Protein AF-A0A8J6L7L1-F1 (afdb_monomer)

Sequence (128 aa):
MKTKSLEESYLFTRPIKESEIIDFFLGASLKDEVLKIMPVQKQTRAGQRTRFKAFVAIGDYNGLGVKGTGIVSAPVPKKLLMMAGIDDCYTSASGCTATLGNFAKATFDDPRPLERDCVHQVSLSGIH

InterPro domains:
  IPR000851 Small ribosomal subunit protein uS5 [PTHR13718] (1-64)
  IPR013810 Small ribosomal subunit protein uS5, N-terminal [PF00333] (30-69)
  IPR013810 Small ribosomal subunit protein uS5, N-terminal [PS50881] (30-77)
  IPR020568 Ribosomal protein uS5 domain 2-type superfamily [SSF54211] (67-109)

Organism: Microtus ochrogaster (NCBI:txid79684)

Radius of gyration: 17.98 Å; Cα contacts (8 Å, |Δi|>4): 164; chains: 1; bounding box: 52×36×47 Å

Foldseek 3Di:
DPDDDPVVCVVVVPDDPDCVVCCVHCVVQKDKDWDDKDWDWDADPVGIDIDIDTDMAIARQDDDDDADDADDDDPLLNVNCSRVNNGDAAEAEDDDVVPSVLQNVLSVVPPDDDPDHDHNYRYPPDDD

Structure (mmCIF, N/CA/C/O backbone):
data_AF-A0A8J6L7L1-F1
#
_entry.id   AF-A0A8J6L7L1-F1
#
loop_
_atom_site.group_PDB
_atom_site.id
_atom_site.type_symbol
_atom_site.label_atom_id
_atom_site.label_alt_id
_atom_site.label_comp_id
_atom_site.label_asym_id
_atom_site.label_entity_id
_atom_site.label_seq_id
_atom_site.pdbx_PDB_ins_code
_atom_site.Cartn_x
_atom_site.Cartn_y
_atom_site.Cartn_z
_atom_site.occupancy
_atom_site.B_iso_or_equiv
_atom_site.auth_seq_id
_atom_site.auth_comp_id
_atom_site.auth_asym_id
_atom_site.auth_atom_id
_atom_site.pdbx_PDB_model_num
ATOM 1 N N . MET A 1 1 ? 2.315 20.794 -26.536 1.00 52.03 1 MET A N 1
ATOM 2 C CA . MET A 1 1 ? 2.778 20.198 -25.263 1.00 52.03 1 MET A CA 1
ATOM 3 C C . MET A 1 1 ? 4.176 20.710 -24.966 1.00 52.03 1 MET A C 1
ATOM 5 O O . MET A 1 1 ? 5.021 20.608 -25.844 1.00 52.03 1 MET A O 1
ATOM 9 N N . LYS A 1 2 ? 4.398 21.350 -23.809 1.00 61.59 2 LYS A N 1
ATOM 10 C CA . LYS A 1 2 ? 5.705 21.947 -23.461 1.00 61.59 2 LYS A CA 1
ATOM 11 C C . LYS A 1 2 ? 6.569 21.058 -22.559 1.00 61.59 2 LYS A C 1
ATOM 13 O O . LYS A 1 2 ? 7.765 21.289 -22.506 1.00 61.59 2 LYS A O 1
ATOM 18 N N . THR A 1 3 ? 5.990 20.049 -21.916 1.00 68.38 3 THR A N 1
ATOM 19 C CA . THR A 1 3 ? 6.698 19.032 -21.127 1.00 68.38 3 THR A CA 1
ATOM 20 C C . THR A 1 3 ? 6.759 17.737 -21.927 1.00 68.38 3 THR A C 1
ATOM 22 O O . THR A 1 3 ? 5.729 17.276 -22.423 1.00 68.38 3 THR A O 1
ATOM 25 N N . LYS A 1 4 ? 7.964 17.190 -22.111 1.00 70.69 4 LYS A N 1
ATOM 26 C CA . LYS A 1 4 ? 8.182 15.993 -22.944 1.00 70.69 4 LYS A CA 1
ATOM 27 C C . LYS A 1 4 ? 8.232 14.698 -22.128 1.00 70.69 4 LYS A C 1
ATOM 29 O O . LYS A 1 4 ? 7.930 13.646 -22.679 1.00 70.69 4 LYS A O 1
ATOM 34 N N . SER A 1 5 ? 8.577 14.774 -20.842 1.00 72.75 5 SER A N 1
ATOM 35 C CA . SER A 1 5 ? 8.688 13.619 -19.942 1.00 72.75 5 SER A CA 1
ATOM 36 C C . SER A 1 5 ? 8.373 13.991 -18.485 1.00 72.75 5 SER A C 1
ATOM 38 O O . SER A 1 5 ? 8.437 15.162 -18.102 1.00 72.75 5 SER A O 1
ATOM 40 N N . LEU A 1 6 ? 8.040 12.988 -17.661 1.00 76.44 6 LEU A N 1
ATOM 41 C CA . LEU A 1 6 ? 7.840 13.153 -16.212 1.00 76.44 6 LEU A CA 1
ATOM 42 C C . LEU A 1 6 ? 9.127 13.578 -15.493 1.00 76.44 6 LEU A C 1
ATOM 44 O O . LEU A 1 6 ? 9.074 14.393 -14.572 1.00 76.44 6 LEU A O 1
ATOM 48 N N . GLU A 1 7 ? 10.278 13.085 -15.949 1.00 77.50 7 GLU A N 1
ATOM 49 C CA . GLU A 1 7 ? 11.610 13.386 -15.405 1.00 77.50 7 GLU A CA 1
ATOM 50 C C . GLU A 1 7 ? 11.896 14.893 -15.361 1.00 77.50 7 GLU A C 1
ATOM 52 O O . GLU A 1 7 ? 12.426 15.406 -14.378 1.00 77.50 7 GLU A O 1
ATOM 57 N N . GLU A 1 8 ? 11.458 15.631 -16.383 1.00 78.75 8 GLU A N 1
ATOM 58 C CA . GLU A 1 8 ? 11.619 17.083 -16.459 1.00 78.75 8 GLU A CA 1
ATOM 59 C C . GLU A 1 8 ? 10.872 17.798 -15.315 1.00 78.75 8 GLU A C 1
ATOM 61 O O . GLU A 1 8 ? 11.374 18.764 -14.743 1.00 78.75 8 GLU A O 1
ATOM 66 N N . SER A 1 9 ? 9.696 17.301 -14.912 1.00 78.69 9 SER A N 1
ATOM 67 C CA . SER A 1 9 ? 8.932 17.877 -13.794 1.00 78.69 9 SER A CA 1
ATOM 68 C C . SER A 1 9 ? 9.601 17.651 -12.435 1.00 78.69 9 SER A C 1
ATOM 70 O O . SER A 1 9 ? 9.610 18.564 -11.601 1.00 78.69 9 SER A O 1
ATOM 72 N N . TYR A 1 10 ? 10.213 16.477 -12.246 1.00 77.12 10 TYR A N 1
ATOM 73 C CA . TYR A 1 10 ? 10.951 16.128 -11.034 1.00 77.12 10 TYR A CA 1
ATOM 74 C C . TYR A 1 10 ? 12.232 16.955 -10.897 1.00 77.12 10 TYR A C 1
ATOM 76 O O . TYR A 1 10 ? 12.524 17.437 -9.805 1.00 77.12 10 TYR A O 1
ATOM 84 N N . LEU A 1 11 ? 12.948 17.200 -12.001 1.00 80.44 11 LEU A N 1
ATOM 85 C CA . LEU A 1 11 ? 14.170 18.016 -12.012 1.00 80.44 11 LEU A CA 1
ATOM 86 C C . LEU A 1 11 ? 13.920 19.480 -11.624 1.00 80.44 11 LEU A C 1
ATOM 88 O O . LEU A 1 11 ? 14.754 20.096 -10.966 1.00 80.44 11 LEU A O 1
ATOM 92 N N . PHE A 1 12 ? 12.773 20.042 -12.013 1.00 82.19 12 PHE A N 1
ATOM 93 C CA . PHE A 1 12 ? 12.395 21.418 -11.670 1.00 82.19 12 PHE A CA 1
ATOM 94 C C . PHE A 1 12 ? 11.585 21.531 -10.373 1.00 82.19 12 PHE A C 1
ATOM 96 O O . PHE A 1 12 ? 11.063 22.611 -10.081 1.00 82.19 12 PHE A O 1
ATOM 103 N N . THR A 1 13 ? 11.445 20.435 -9.618 1.00 78.19 13 THR A N 1
ATOM 104 C CA . THR A 1 13 ? 1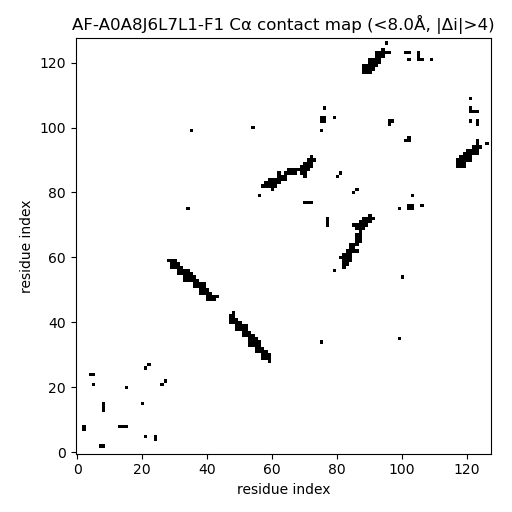0.698 20.374 -8.350 1.00 78.19 13 THR A CA 1
ATOM 105 C C . THR A 1 13 ? 9.302 20.999 -8.471 1.00 78.19 13 THR A C 1
ATOM 107 O O . THR A 1 13 ? 8.811 21.680 -7.567 1.00 78.19 13 THR A O 1
ATOM 110 N N . ARG A 1 14 ? 8.648 20.832 -9.630 1.00 79.75 14 ARG A N 1
ATOM 111 C CA . ARG A 1 14 ? 7.308 21.382 -9.850 1.00 79.75 14 ARG A CA 1
ATOM 112 C C . ARG A 1 14 ? 6.276 20.419 -9.264 1.00 79.75 14 ARG A C 1
ATOM 114 O O . ARG A 1 14 ? 6.269 19.253 -9.650 1.00 79.75 14 ARG A O 1
ATOM 121 N N . PRO A 1 15 ? 5.380 20.874 -8.371 1.00 79.00 15 PRO A N 1
ATOM 122 C CA . PRO A 1 15 ? 4.372 19.994 -7.796 1.00 79.00 15 PRO A CA 1
ATOM 123 C C . PRO A 1 15 ? 3.353 19.571 -8.862 1.00 79.00 15 PRO A C 1
ATOM 125 O O . PRO A 1 15 ? 2.759 20.421 -9.531 1.00 79.00 15 PRO A O 1
ATOM 128 N N . ILE A 1 16 ? 3.119 18.264 -8.981 1.00 81.62 16 ILE A N 1
ATOM 129 C CA . ILE A 1 16 ? 2.074 17.689 -9.835 1.00 81.62 16 ILE A CA 1
ATOM 130 C C . ILE A 1 16 ? 0.730 17.871 -9.122 1.00 81.62 16 ILE A C 1
ATOM 132 O O . ILE A 1 16 ? 0.534 17.369 -8.018 1.00 81.62 16 ILE A O 1
ATOM 136 N N . LYS A 1 17 ? -0.186 18.630 -9.731 1.00 83.88 17 LYS A N 1
ATOM 137 C CA . LYS A 1 17 ? -1.526 18.903 -9.177 1.00 83.88 17 LYS A CA 1
ATOM 138 C C . LYS A 1 17 ? -2.647 18.132 -9.878 1.00 83.88 17 LYS A C 1
ATOM 140 O O . LYS A 1 17 ? -3.745 18.060 -9.339 1.00 83.88 17 LYS A O 1
ATOM 145 N N . GLU A 1 18 ? -2.367 17.576 -11.052 1.00 85.25 18 GLU A N 1
ATOM 146 C CA . GLU A 1 18 ? -3.331 16.891 -11.916 1.00 85.25 18 GLU A CA 1
ATOM 147 C C . GLU A 1 18 ? -2.907 15.427 -12.078 1.00 85.25 18 GLU A C 1
ATOM 149 O O . GLU A 1 18 ? -1.760 15.153 -12.435 1.00 85.25 18 GLU A O 1
ATOM 154 N N . SER A 1 19 ? -3.818 14.485 -11.810 1.00 82.94 19 SER A N 1
ATOM 155 C CA . SER A 1 19 ? -3.548 13.046 -11.966 1.00 82.94 19 SER A CA 1
ATOM 156 C C . SER A 1 19 ? -3.449 12.626 -13.432 1.00 82.94 19 SER A C 1
ATOM 158 O O . SER A 1 1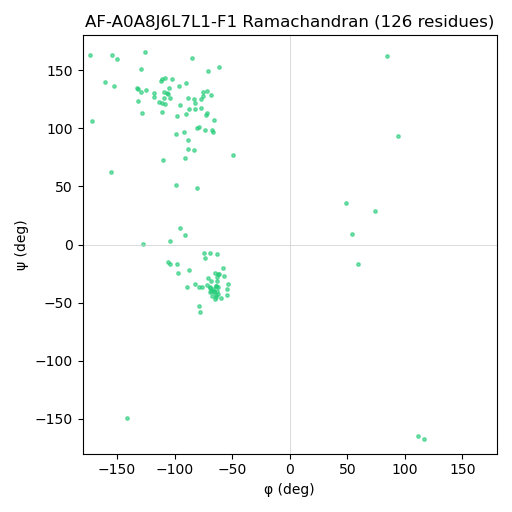9 ? -2.681 11.729 -13.758 1.00 82.94 19 SER A O 1
ATOM 160 N N . GLU A 1 20 ? -4.151 13.332 -14.319 1.00 83.88 20 GLU A N 1
ATOM 161 C CA . GLU A 1 20 ? -4.211 13.074 -15.765 1.00 83.88 20 GLU A CA 1
ATOM 162 C C . GLU A 1 20 ? -2.826 13.090 -16.429 1.00 83.88 20 GLU A C 1
ATOM 164 O O . GLU A 1 20 ? -2.592 12.409 -17.425 1.00 83.88 20 GLU A O 1
ATOM 169 N N . ILE A 1 21 ? -1.874 13.833 -15.853 1.00 83.12 21 ILE A N 1
ATOM 170 C CA . ILE A 1 21 ? -0.480 13.862 -16.304 1.00 83.12 21 ILE A CA 1
ATOM 171 C C . ILE A 1 21 ? 0.161 12.478 -16.125 1.00 83.12 21 ILE A C 1
ATOM 173 O O . ILE A 1 21 ? 0.843 11.992 -17.023 1.00 83.12 21 ILE A O 1
ATOM 177 N N . ILE A 1 22 ? -0.076 11.823 -14.987 1.00 80.75 22 ILE A N 1
ATOM 178 C CA . ILE A 1 22 ? 0.455 10.487 -14.690 1.00 80.75 22 ILE A CA 1
ATOM 179 C C . ILE A 1 22 ? -0.230 9.449 -15.584 1.00 80.75 22 ILE A C 1
ATOM 181 O O . ILE A 1 22 ? 0.450 8.596 -16.153 1.00 80.75 22 ILE A O 1
ATOM 185 N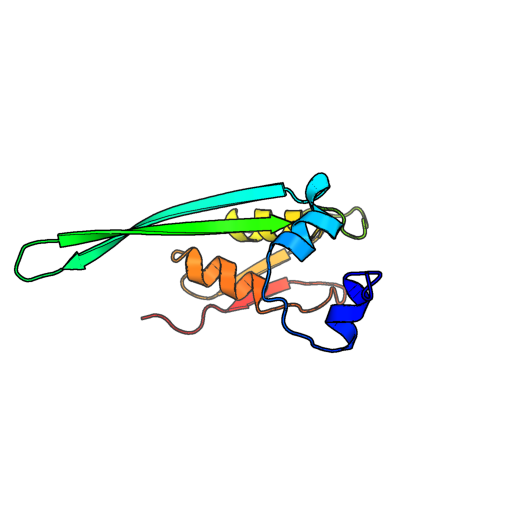 N . ASP A 1 23 ? -1.543 9.576 -15.783 1.00 82.75 23 ASP A N 1
ATOM 186 C CA . ASP A 1 23 ? -2.313 8.679 -16.650 1.00 82.75 23 ASP A CA 1
ATOM 187 C C . ASP A 1 23 ? -1.848 8.762 -18.113 1.00 82.75 23 ASP A C 1
ATOM 189 O O . ASP A 1 23 ? -1.709 7.739 -18.782 1.00 82.75 23 ASP A O 1
ATOM 193 N N . PHE A 1 24 ? -1.530 9.964 -18.607 1.00 82.81 24 PHE A N 1
ATOM 194 C CA . PHE A 1 24 ? -1.024 10.163 -19.967 1.00 82.81 24 PHE A CA 1
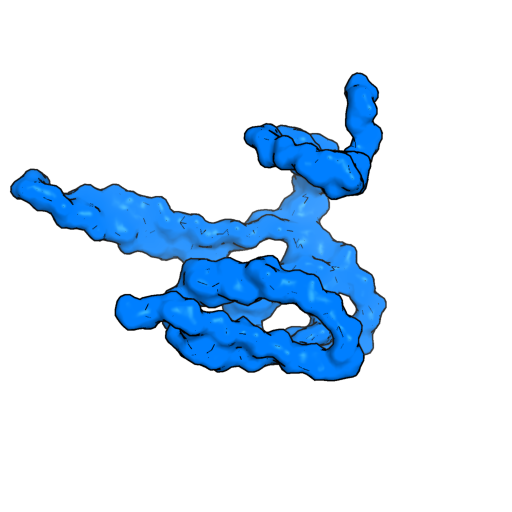ATOM 195 C C . PHE A 1 24 ? 0.366 9.544 -20.188 1.00 82.81 24 PHE A C 1
ATOM 197 O O . PHE A 1 24 ? 0.633 9.008 -21.263 1.00 82.81 24 PHE A O 1
ATOM 204 N N . PHE A 1 25 ? 1.259 9.615 -19.195 1.00 78.12 25 PHE A N 1
ATOM 205 C CA . PHE A 1 25 ? 2.637 9.129 -19.331 1.00 78.12 25 PHE A CA 1
ATOM 206 C C . PHE A 1 25 ? 2.819 7.649 -18.962 1.00 78.12 25 PHE A C 1
ATOM 208 O O . PHE A 1 25 ? 3.624 6.969 -19.592 1.00 78.12 25 PHE A O 1
ATOM 215 N N . LEU A 1 26 ? 2.107 7.150 -17.948 1.00 77.44 26 LEU A N 1
ATOM 216 C CA . LEU A 1 26 ? 2.334 5.829 -17.342 1.00 77.44 26 LEU A CA 1
ATOM 217 C C . LEU A 1 26 ? 1.069 4.956 -17.268 1.00 77.44 26 LEU A C 1
ATOM 219 O O . LEU A 1 26 ? 1.144 3.817 -16.805 1.00 77.44 26 LEU A O 1
ATOM 223 N N . GLY A 1 27 ? -0.083 5.439 -17.745 1.00 74.50 27 GLY A N 1
ATOM 224 C CA . GLY A 1 27 ? -1.390 4.813 -17.510 1.00 74.50 27 GLY A CA 1
ATOM 225 C C . GLY A 1 27 ? -1.546 3.361 -17.976 1.00 74.50 27 GLY A C 1
ATOM 226 O O . GLY A 1 27 ? -2.410 2.658 -17.469 1.00 74.50 27 GLY A O 1
ATOM 227 N N . ALA A 1 28 ? -0.709 2.873 -18.897 1.00 76.25 28 ALA A N 1
ATOM 228 C CA . ALA A 1 28 ? -0.742 1.474 -19.339 1.00 76.25 28 ALA A CA 1
ATOM 229 C C . ALA A 1 28 ? 0.106 0.517 -18.477 1.00 76.25 28 ALA A C 1
ATOM 231 O O . ALA A 1 28 ? -0.123 -0.691 -18.505 1.00 76.25 28 ALA A O 1
ATOM 232 N N . SER A 1 29 ? 1.099 1.031 -17.743 1.00 80.38 29 SER A N 1
ATOM 233 C CA . SER A 1 29 ? 2.037 0.214 -16.956 1.00 80.38 29 SER A CA 1
ATOM 234 C C . SER A 1 29 ? 1.749 0.249 -15.457 1.00 80.38 29 SER A C 1
ATOM 236 O O . SER A 1 29 ? 2.245 -0.608 -14.725 1.00 80.38 29 SER A O 1
ATOM 238 N N . LEU A 1 30 ? 0.970 1.226 -14.989 1.00 81.75 30 LEU A N 1
ATOM 239 C CA . LEU A 1 30 ? 0.614 1.345 -13.581 1.00 81.75 30 LEU A CA 1
ATOM 240 C C . LEU A 1 30 ? -0.444 0.314 -13.206 1.00 81.75 30 LEU A C 1
ATOM 242 O O . LEU A 1 30 ? -1.472 0.174 -13.865 1.00 81.75 30 LEU A O 1
ATOM 246 N N . LYS A 1 31 ? -0.191 -0.386 -12.106 1.00 82.75 31 LYS A N 1
ATOM 247 C CA . LYS A 1 31 ? -1.157 -1.261 -11.452 1.00 82.75 31 LYS A CA 1
ATOM 248 C C . LYS A 1 31 ? -1.531 -0.659 -10.110 1.00 82.75 31 LYS A C 1
ATOM 250 O O . LYS A 1 31 ? -0.670 -0.137 -9.403 1.00 82.75 31 LYS A O 1
ATOM 255 N N . ASP A 1 32 ? -2.801 -0.763 -9.759 1.00 85.62 32 ASP A N 1
ATOM 256 C CA . ASP A 1 32 ? -3.355 -0.350 -8.480 1.00 85.62 32 ASP A CA 1
ATOM 257 C C . ASP A 1 32 ? -3.658 -1.565 -7.596 1.00 85.62 32 ASP A C 1
ATOM 259 O O . ASP A 1 32 ? -4.221 -2.569 -8.033 1.00 85.62 32 ASP A O 1
ATOM 263 N N . GLU A 1 33 ? -3.280 -1.483 -6.321 1.00 84.25 33 GLU A N 1
ATOM 264 C CA . GLU A 1 33 ? -3.601 -2.507 -5.332 1.00 84.25 33 GLU A CA 1
ATOM 265 C C . GLU A 1 33 ? -4.175 -1.878 -4.058 1.00 84.25 33 GLU A C 1
ATOM 267 O O . GLU A 1 33 ? -3.557 -1.039 -3.395 1.00 84.25 33 GLU A O 1
ATOM 272 N N . VAL A 1 34 ? -5.380 -2.309 -3.678 1.00 85.62 34 VAL A N 1
ATOM 273 C CA . VAL A 1 34 ? -6.031 -1.864 -2.442 1.00 85.62 34 VAL A CA 1
ATOM 274 C C . VAL A 1 34 ? -5.487 -2.670 -1.263 1.00 85.62 34 VAL A C 1
ATOM 276 O O . VAL A 1 34 ? -5.691 -3.878 -1.165 1.00 85.62 34 VAL A O 1
ATOM 279 N N . LEU A 1 35 ? -4.829 -1.994 -0.322 1.00 83.88 35 LEU A N 1
ATOM 280 C CA . LEU A 1 35 ? -4.227 -2.632 0.851 1.00 83.88 35 LEU A CA 1
ATOM 281 C C . LEU A 1 35 ? -5.270 -2.946 1.928 1.00 83.88 35 LEU A C 1
ATOM 283 O O . LEU A 1 35 ? -5.349 -4.066 2.430 1.00 83.88 35 LEU A O 1
ATOM 287 N N . LYS A 1 36 ? -6.051 -1.937 2.329 1.00 83.88 36 LYS A N 1
ATOM 288 C CA . LYS A 1 36 ? -7.101 -2.081 3.344 1.00 83.88 36 LYS A CA 1
ATOM 289 C C . LYS A 1 36 ? -8.112 -0.951 3.254 1.00 83.88 36 LYS A C 1
ATOM 291 O O . LYS A 1 36 ? -7.745 0.218 3.139 1.00 83.88 36 LYS A O 1
ATOM 296 N N . ILE A 1 37 ? -9.378 -1.311 3.422 1.00 90.12 37 ILE A N 1
ATOM 297 C CA . ILE A 1 37 ? -10.479 -0.379 3.653 1.00 90.12 37 ILE A CA 1
ATOM 298 C C . ILE A 1 37 ? -10.878 -0.508 5.121 1.00 90.12 37 ILE A C 1
ATOM 300 O O . ILE A 1 37 ? -11.052 -1.614 5.631 1.00 90.12 37 ILE A O 1
ATOM 304 N N . MET A 1 38 ? -10.988 0.614 5.826 1.00 87.75 38 MET A N 1
ATOM 305 C CA . MET A 1 38 ? -11.428 0.637 7.218 1.00 87.75 38 MET A CA 1
ATOM 306 C C . MET A 1 38 ? -12.496 1.714 7.443 1.00 87.75 38 MET A C 1
ATOM 308 O O . MET A 1 38 ? -12.325 2.845 6.978 1.00 87.75 38 MET A O 1
ATOM 312 N N . PRO A 1 39 ? -13.596 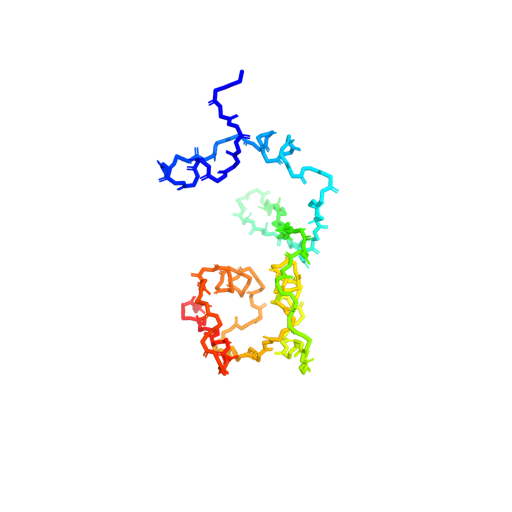1.403 8.154 1.00 90.94 39 PRO A N 1
ATOM 313 C CA . PRO A 1 39 ? -14.540 2.414 8.599 1.00 90.94 39 PRO A CA 1
ATOM 314 C C . PRO A 1 39 ? -13.943 3.185 9.783 1.00 90.94 39 PRO A C 1
ATOM 316 O O . PRO A 1 39 ? -13.515 2.608 10.778 1.00 90.94 39 PRO A O 1
ATOM 319 N N . VAL A 1 40 ? -13.938 4.506 9.685 1.00 89.38 40 VAL A N 1
ATOM 320 C CA . VAL A 1 40 ? -13.583 5.440 10.751 1.00 89.38 40 VAL A CA 1
ATOM 321 C C . VAL A 1 40 ? -14.861 6.134 11.194 1.00 89.38 40 VAL A C 1
ATOM 323 O O . VAL A 1 40 ? -15.596 6.691 10.376 1.00 89.38 40 VAL A O 1
ATOM 326 N N . GLN A 1 41 ? -15.147 6.091 12.489 1.00 89.75 41 GLN A N 1
ATOM 327 C CA . GLN A 1 41 ? -16.386 6.629 13.043 1.00 89.75 41 GLN A CA 1
ATOM 328 C C . GLN A 1 41 ? -16.091 7.896 13.841 1.00 89.75 41 GLN A C 1
ATOM 330 O O . GLN A 1 41 ? -15.179 7.916 14.666 1.00 89.75 41 GLN A O 1
ATOM 335 N N . LYS A 1 42 ? -16.857 8.962 13.586 1.00 92.62 42 LYS A N 1
ATOM 336 C CA . LYS A 1 42 ? -16.869 10.161 14.424 1.00 92.62 42 LYS A CA 1
ATOM 337 C C . LYS A 1 42 ? -18.187 10.214 15.179 1.00 92.62 42 LYS A C 1
ATOM 339 O O . LYS A 1 42 ? -19.247 10.319 14.559 1.00 92.62 42 LYS A O 1
ATOM 344 N N . GLN A 1 43 ? -18.100 10.232 16.503 1.00 92.19 43 GLN A N 1
ATOM 345 C CA . GLN A 1 43 ? -19.276 10.383 17.344 1.00 92.19 43 GLN A CA 1
ATOM 346 C C . GLN A 1 43 ? -19.813 11.813 17.255 1.00 92.19 43 GLN A C 1
ATOM 348 O O . GLN A 1 43 ? -19.063 12.787 17.357 1.00 92.19 43 GLN A O 1
ATOM 353 N N . THR A 1 44 ? -21.121 11.940 17.048 1.00 92.00 44 THR A N 1
ATOM 354 C CA . THR A 1 44 ? -21.846 13.213 17.077 1.00 92.00 44 THR A CA 1
ATOM 355 C C . THR A 1 44 ? -23.010 13.123 18.055 1.00 92.00 44 THR A C 1
ATOM 357 O O . THR A 1 44 ? -23.420 12.040 18.465 1.00 92.00 44 THR A O 1
ATOM 360 N N . ARG A 1 45 ? -23.582 14.272 18.423 1.00 90.00 45 ARG A N 1
ATOM 361 C CA . ARG A 1 45 ? -24.747 14.314 19.318 1.00 90.00 45 ARG A CA 1
ATOM 362 C C . ARG A 1 45 ? -25.979 13.604 18.730 1.00 90.00 45 ARG A C 1
ATOM 364 O O . ARG A 1 45 ? -26.807 13.126 19.491 1.00 90.00 45 ARG A O 1
ATOM 371 N N . ALA A 1 46 ? -26.077 13.514 17.401 1.00 86.75 46 ALA A N 1
ATOM 372 C CA . ALA A 1 46 ? -27.163 12.845 16.681 1.00 86.75 46 ALA A CA 1
ATOM 373 C C . ALA A 1 46 ? -26.834 11.387 16.285 1.00 86.75 46 ALA A C 1
ATOM 375 O O . ALA A 1 46 ? -27.519 10.812 15.445 1.00 86.75 46 ALA A O 1
ATOM 376 N N . GLY A 1 47 ? -25.779 10.793 16.859 1.00 89.62 47 GLY A N 1
ATOM 377 C CA . GLY A 1 47 ? -25.332 9.427 16.566 1.00 89.62 47 GLY A CA 1
ATOM 378 C C . GLY A 1 47 ? -23.938 9.364 15.940 1.00 89.62 47 GLY A C 1
ATOM 379 O O . GLY A 1 47 ? -23.192 10.346 15.918 1.00 89.62 47 GLY A O 1
ATOM 380 N N . GLN A 1 48 ? -23.574 8.198 15.414 1.00 87.75 48 GLN A N 1
ATOM 381 C CA . GLN A 1 48 ? -22.259 7.961 14.815 1.00 87.75 48 GLN A CA 1
ATOM 382 C C . GLN A 1 48 ? -22.266 8.338 13.330 1.00 87.75 48 GLN A C 1
ATOM 384 O O . GLN A 1 48 ? -23.070 7.822 12.555 1.00 87.75 48 GLN A O 1
ATOM 389 N N . ARG A 1 49 ? -21.338 9.204 12.903 1.00 88.56 49 ARG A N 1
ATOM 390 C CA . ARG A 1 49 ? -21.092 9.475 11.480 1.00 88.56 49 ARG A CA 1
ATOM 391 C C . ARG A 1 49 ? -19.899 8.647 11.011 1.00 88.56 49 ARG A C 1
ATOM 393 O O . ARG A 1 49 ? -18.761 8.927 11.388 1.00 88.56 49 ARG A O 1
ATOM 400 N N . THR A 1 50 ? -20.145 7.649 10.169 1.00 90.69 50 THR A N 1
ATOM 401 C CA . THR A 1 50 ? -19.106 6.762 9.625 1.00 90.69 50 THR A CA 1
ATOM 402 C C . THR A 1 50 ? -18.530 7.306 8.318 1.00 90.69 50 THR A C 1
ATOM 404 O O . THR A 1 50 ? -19.268 7.787 7.459 1.00 90.69 50 THR A O 1
ATOM 407 N N . ARG A 1 51 ? -17.212 7.214 8.136 1.00 90.75 51 ARG A N 1
ATOM 408 C CA . ARG A 1 51 ? -16.510 7.447 6.864 1.00 90.75 51 ARG A CA 1
ATOM 409 C C . ARG A 1 51 ? -15.596 6.271 6.573 1.00 90.75 51 ARG A C 1
ATOM 411 O O . ARG A 1 51 ? -15.091 5.655 7.500 1.00 90.75 51 ARG A O 1
ATOM 418 N N . PHE A 1 52 ? -15.336 5.983 5.309 1.00 91.50 52 PHE A N 1
ATOM 419 C CA . PHE A 1 52 ? -14.364 4.960 4.940 1.00 91.50 52 PHE A CA 1
ATOM 420 C C . PHE A 1 52 ? -13.013 5.604 4.649 1.00 91.50 52 PHE A C 1
ATOM 422 O O . PHE A 1 52 ? -12.938 6.644 3.996 1.00 91.50 52 PHE A O 1
ATOM 429 N N . LYS A 1 53 ? -11.948 4.988 5.155 1.00 87.75 53 LYS A N 1
ATOM 430 C CA . LYS A 1 53 ? -10.567 5.288 4.792 1.00 87.75 53 LYS A CA 1
ATOM 431 C C . LYS A 1 53 ? -10.031 4.095 4.011 1.00 87.75 53 LYS A C 1
ATOM 433 O O . LYS A 1 53 ? -10.044 2.978 4.527 1.00 87.75 53 LYS A O 1
ATOM 438 N N . ALA A 1 54 ? -9.585 4.336 2.786 1.00 87.69 54 ALA A N 1
ATOM 439 C CA . ALA A 1 54 ? -8.951 3.337 1.938 1.00 87.69 54 ALA A CA 1
ATOM 440 C C . ALA A 1 54 ? -7.467 3.674 1.768 1.00 87.69 54 ALA A C 1
ATOM 442 O O . ALA A 1 54 ? -7.101 4.846 1.686 1.00 87.69 54 ALA 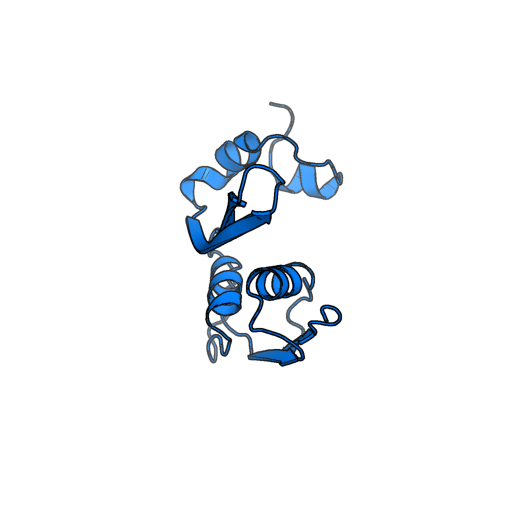A O 1
ATOM 443 N N . PHE A 1 55 ? -6.631 2.641 1.736 1.00 85.50 55 PHE A N 1
ATOM 444 C CA . PHE A 1 55 ? -5.218 2.736 1.383 1.00 85.50 55 PHE A CA 1
ATOM 445 C C . PHE A 1 55 ? -5.004 1.991 0.069 1.00 85.50 55 PHE A C 1
ATOM 447 O O . PHE A 1 55 ? -5.330 0.805 -0.010 1.00 85.50 55 PHE A O 1
ATOM 454 N N . VAL A 1 56 ? -4.478 2.691 -0.934 1.00 88.44 56 VAL A N 1
ATOM 455 C CA . VAL A 1 56 ? -4.209 2.164 -2.276 1.00 88.44 56 VAL A CA 1
ATOM 456 C C . VAL A 1 56 ? -2.740 2.408 -2.589 1.00 88.44 56 VAL A C 1
ATOM 458 O O . VAL A 1 56 ? -2.233 3.500 -2.330 1.00 88.44 56 VAL A O 1
ATOM 461 N N . ALA A 1 57 ? -2.069 1.382 -3.094 1.00 83.50 57 ALA A N 1
ATOM 462 C CA . ALA A 1 57 ? -0.723 1.458 -3.634 1.00 83.50 57 ALA A CA 1
ATOM 463 C C . ALA A 1 57 ? -0.800 1.469 -5.163 1.00 83.50 57 ALA A C 1
ATOM 465 O O . ALA A 1 57 ? -1.655 0.795 -5.735 1.00 83.50 57 ALA A O 1
ATOM 466 N N . ILE A 1 58 ? 0.069 2.243 -5.809 1.00 84.94 58 ILE A N 1
ATOM 467 C CA . ILE A 1 58 ? 0.163 2.337 -7.268 1.00 84.94 58 ILE A CA 1
ATOM 468 C C . ILE A 1 58 ? 1.640 2.195 -7.639 1.00 84.94 58 ILE A C 1
ATOM 470 O O . ILE A 1 58 ? 2.483 2.832 -7.007 1.00 84.94 58 ILE A O 1
ATOM 474 N N . GLY A 1 59 ? 1.953 1.372 -8.638 1.00 81.75 59 GLY A N 1
ATOM 475 C CA . GLY A 1 59 ? 3.324 1.177 -9.113 1.00 81.75 59 GLY A CA 1
ATOM 476 C C . GLY A 1 59 ? 3.408 0.316 -10.369 1.00 81.75 59 GLY A C 1
ATOM 477 O O . GLY A 1 59 ? 2.451 -0.365 -10.742 1.00 81.75 59 GLY A O 1
ATOM 478 N N . ASP A 1 60 ? 4.553 0.382 -11.038 1.00 78.25 60 ASP A N 1
ATOM 479 C CA . ASP A 1 60 ? 4.815 -0.191 -12.357 1.00 78.25 60 ASP A CA 1
ATOM 480 C C . ASP A 1 60 ? 5.662 -1.476 -12.327 1.00 78.25 60 ASP A C 1
ATOM 482 O O . ASP A 1 60 ? 5.913 -2.044 -13.385 1.00 78.25 60 ASP A O 1
ATOM 486 N N . TYR A 1 61 ? 6.033 -1.996 -11.146 1.00 73.88 61 TYR A N 1
ATOM 487 C CA . TYR A 1 61 ? 6.768 -3.266 -10.949 1.00 73.88 61 TYR A CA 1
ATOM 488 C C . TYR A 1 61 ? 8.098 -3.383 -11.738 1.00 73.88 61 TYR A C 1
ATOM 490 O O . TYR A 1 61 ? 8.704 -4.452 -11.764 1.00 73.88 61 TYR A O 1
ATOM 498 N N . ASN A 1 62 ? 8.575 -2.306 -12.369 1.00 68.25 62 ASN A N 1
ATOM 499 C CA . ASN A 1 62 ? 9.686 -2.307 -13.326 1.00 68.25 62 ASN A CA 1
ATOM 500 C C . ASN A 1 62 ? 11.013 -1.870 -12.682 1.00 68.25 62 ASN A C 1
ATOM 502 O O . ASN A 1 62 ? 11.691 -0.968 -13.174 1.00 68.25 62 ASN A O 1
ATOM 506 N N . GLY A 1 63 ? 11.395 -2.486 -11.565 1.00 59.88 63 GLY A N 1
ATOM 507 C CA . GLY A 1 63 ? 12.679 -2.188 -10.922 1.00 59.88 63 GLY A CA 1
ATOM 508 C C . GLY A 1 63 ? 13.848 -2.980 -11.506 1.00 59.88 63 GLY A C 1
ATOM 509 O O . GLY A 1 63 ? 13.679 -3.977 -12.210 1.00 59.88 63 GLY A O 1
ATOM 510 N N . LEU A 1 64 ? 15.058 -2.473 -11.256 1.00 48.03 64 LEU A N 1
ATOM 511 C CA . LEU A 1 64 ? 16.313 -2.989 -11.800 1.00 48.03 64 LEU A CA 1
ATOM 512 C C . LEU A 1 64 ? 16.611 -4.383 -11.226 1.00 48.03 64 LEU A C 1
ATOM 514 O O . LEU A 1 64 ? 17.132 -4.521 -10.121 1.00 48.03 64 LEU A O 1
ATOM 518 N N . GLY A 1 65 ? 16.281 -5.412 -12.004 1.00 44.97 65 GLY A N 1
ATOM 519 C CA . GLY A 1 65 ? 16.438 -6.802 -11.604 1.00 44.97 65 GLY A CA 1
ATOM 520 C C . GLY A 1 65 ? 17.894 -7.226 -11.429 1.00 44.97 65 GLY A C 1
ATOM 521 O O . GLY A 1 65 ? 18.612 -7.473 -12.400 1.00 44.97 65 GLY A O 1
ATOM 522 N N . VAL A 1 66 ? 18.298 -7.404 -10.176 1.00 46.16 66 VAL A N 1
ATOM 523 C CA . VAL A 1 66 ? 19.351 -8.342 -9.788 1.00 46.16 66 VAL A CA 1
ATOM 524 C C . VAL A 1 66 ? 18.671 -9.462 -9.010 1.00 46.16 66 VAL A C 1
ATOM 526 O O . VAL A 1 66 ? 18.077 -9.238 -7.966 1.00 46.16 66 VAL A O 1
ATOM 529 N N . LYS A 1 67 ? 18.684 -10.672 -9.576 1.00 48.81 67 LYS A N 1
ATOM 530 C CA . LYS A 1 67 ? 18.012 -11.843 -9.002 1.00 48.81 67 LYS A CA 1
ATOM 531 C C . LYS A 1 67 ? 18.768 -12.337 -7.762 1.00 48.81 67 LYS A C 1
ATOM 533 O O . LYS A 1 67 ? 19.856 -12.893 -7.925 1.00 48.81 67 LYS A O 1
ATOM 538 N N . GLY A 1 68 ? 18.175 -12.232 -6.576 1.00 55.72 68 GLY A N 1
ATOM 539 C CA . GLY A 1 68 ? 18.683 -12.845 -5.345 1.00 55.72 68 GLY A CA 1
ATOM 540 C C . GLY A 1 68 ? 17.594 -13.426 -4.431 1.00 55.72 68 GLY A C 1
ATOM 541 O O . GLY A 1 68 ? 16.605 -13.988 -4.904 1.00 55.72 68 GLY A O 1
ATOM 542 N N . THR A 1 69 ? 17.857 -13.410 -3.117 1.00 60.47 69 THR A N 1
ATOM 543 C CA . THR A 1 69 ? 17.229 -14.199 -2.034 1.00 60.47 69 THR A CA 1
ATOM 544 C C . THR A 1 69 ? 15.735 -13.953 -1.782 1.00 60.47 69 THR A C 1
ATOM 546 O O . THR A 1 69 ? 15.113 -14.725 -1.044 1.00 60.47 69 THR A O 1
ATOM 549 N N . GLY A 1 70 ? 15.135 -12.949 -2.421 1.00 65.62 70 GLY A N 1
ATOM 550 C CA . GLY A 1 70 ? 13.713 -12.635 -2.349 1.00 65.62 70 GLY A CA 1
ATOM 551 C C . GLY A 1 70 ? 13.321 -11.764 -1.152 1.00 65.62 70 GLY A C 1
ATOM 552 O O . GLY A 1 70 ? 14.025 -11.639 -0.151 1.00 65.62 70 GLY A O 1
ATOM 553 N N . ILE A 1 71 ? 12.134 -11.157 -1.242 1.00 71.75 71 ILE A N 1
ATOM 554 C CA . ILE A 1 71 ? 11.615 -10.214 -0.240 1.00 71.75 71 ILE A CA 1
ATOM 555 C C . ILE A 1 71 ? 11.185 -10.931 1.053 1.00 71.75 71 ILE A C 1
ATOM 557 O O . ILE A 1 71 ? 10.137 -11.600 1.097 1.00 71.75 71 ILE A O 1
ATOM 561 N N . VAL A 1 72 ? 11.931 -10.698 2.137 1.00 73.38 72 VAL A N 1
ATOM 562 C CA . VAL A 1 72 ? 11.575 -11.110 3.504 1.00 73.38 72 VAL A CA 1
ATOM 563 C C . VAL A 1 72 ? 10.960 -9.919 4.231 1.00 73.38 72 VAL A C 1
ATOM 565 O O . VAL A 1 72 ? 11.652 -9.057 4.774 1.00 73.38 72 VAL A O 1
ATOM 568 N N . SER A 1 73 ? 9.627 -9.859 4.207 1.00 75.94 73 SER A N 1
ATOM 569 C CA . SER A 1 73 ? 8.877 -8.744 4.778 1.00 75.94 73 SER A CA 1
ATOM 570 C C . SER A 1 73 ? 7.457 -9.114 5.203 1.00 75.94 73 SER A C 1
ATOM 572 O O . SER A 1 73 ? 6.898 -10.128 4.776 1.00 75.94 73 SER A O 1
ATOM 574 N N . ALA A 1 74 ? 6.859 -8.257 6.032 1.00 77.44 74 ALA A N 1
ATOM 575 C CA . ALA A 1 74 ? 5.437 -8.292 6.354 1.00 77.44 74 ALA A CA 1
ATOM 576 C C . ALA A 1 74 ? 4.587 -8.070 5.081 1.00 77.44 74 ALA A C 1
ATOM 578 O O . ALA A 1 74 ? 5.028 -7.398 4.149 1.00 77.44 74 ALA A O 1
ATOM 579 N N . PRO A 1 75 ? 3.345 -8.582 5.014 1.00 81.06 75 PRO A N 1
ATOM 580 C CA . PRO A 1 75 ? 2.570 -8.616 3.768 1.00 81.06 75 PRO A CA 1
ATOM 581 C C . PRO A 1 75 ? 2.264 -7.237 3.164 1.00 81.06 75 PRO A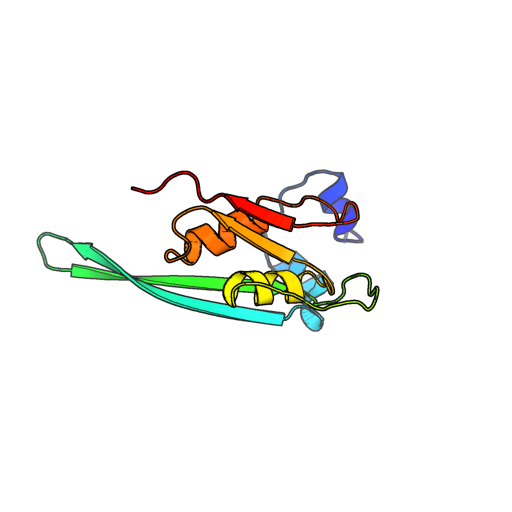 C 1
ATOM 583 O O . PRO A 1 75 ? 2.060 -7.138 1.960 1.00 81.06 75 PRO A O 1
ATOM 586 N N . VAL A 1 76 ? 2.226 -6.176 3.974 1.00 80.44 76 VAL A N 1
ATOM 587 C CA . VAL A 1 76 ? 1.929 -4.808 3.515 1.00 80.44 76 VAL A CA 1
ATOM 588 C C . VAL A 1 76 ? 3.126 -4.141 2.823 1.00 80.44 76 VAL A C 1
ATOM 590 O O . VAL A 1 76 ? 2.994 -3.809 1.648 1.00 80.44 76 VAL A O 1
ATOM 593 N N . PRO A 1 77 ? 4.299 -3.987 3.465 1.00 77.69 77 PRO A N 1
ATOM 594 C CA . PRO A 1 77 ? 5.498 -3.472 2.805 1.00 77.69 77 PRO A CA 1
ATOM 595 C C . PRO A 1 77 ? 5.981 -4.392 1.687 1.00 77.69 77 PRO A C 1
ATOM 597 O O . PRO A 1 77 ? 6.455 -3.892 0.679 1.00 77.69 77 PRO A O 1
ATOM 600 N N . LYS A 1 78 ? 5.782 -5.713 1.785 1.00 80.38 78 LYS A N 1
ATOM 601 C CA . LYS A 1 78 ? 6.116 -6.642 0.696 1.00 80.38 78 LYS A CA 1
ATOM 602 C C . LYS A 1 78 ? 5.459 -6.257 -0.632 1.00 80.38 78 LYS A C 1
ATOM 604 O O . LYS A 1 78 ? 6.120 -6.294 -1.663 1.00 80.38 78 LYS A O 1
ATOM 609 N N . LYS A 1 79 ? 4.179 -5.876 -0.607 1.00 81.81 79 LYS A N 1
ATOM 610 C CA . LYS A 1 79 ? 3.454 -5.431 -1.808 1.00 81.81 79 LYS A CA 1
ATOM 611 C C . LYS A 1 79 ? 4.000 -4.108 -2.333 1.00 81.81 79 LYS A C 1
ATOM 613 O O . LYS A 1 79 ? 4.265 -3.995 -3.521 1.00 81.81 79 LYS A O 1
ATOM 618 N N . LEU A 1 80 ? 4.246 -3.151 -1.437 1.00 79.25 80 LEU A N 1
ATOM 619 C CA . LEU A 1 80 ? 4.826 -1.851 -1.790 1.00 79.25 80 LEU A CA 1
ATOM 620 C C . LEU A 1 80 ? 6.211 -1.991 -2.436 1.00 79.25 80 LEU A C 1
ATOM 622 O O . LEU A 1 80 ? 6.471 -1.384 -3.468 1.00 79.25 80 LEU A O 1
ATOM 626 N N . LEU A 1 81 ? 7.077 -2.823 -1.858 1.00 79.38 81 LEU A N 1
ATOM 627 C CA . LEU A 1 81 ? 8.442 -3.053 -2.335 1.00 79.38 81 LEU A CA 1
ATOM 628 C C . LEU A 1 81 ? 8.452 -3.803 -3.671 1.00 79.38 81 LEU A C 1
ATOM 630 O O . LEU A 1 81 ? 9.235 -3.473 -4.555 1.00 79.38 81 LEU A O 1
ATOM 634 N N . MET A 1 82 ? 7.521 -4.741 -3.858 1.00 79.50 82 MET A N 1
ATOM 635 C CA . MET A 1 82 ? 7.335 -5.424 -5.137 1.00 79.50 82 MET A CA 1
ATOM 636 C C . MET A 1 82 ? 6.856 -4.458 -6.234 1.00 79.50 82 MET A C 1
ATOM 638 O O . MET A 1 82 ? 7.339 -4.525 -7.358 1.00 79.50 82 MET A O 1
ATOM 642 N N . MET A 1 83 ? 5.955 -3.522 -5.910 1.00 77.81 83 MET A N 1
ATOM 643 C CA . MET A 1 83 ? 5.495 -2.483 -6.844 1.00 77.81 83 MET A CA 1
ATOM 644 C C . MET A 1 83 ? 6.582 -1.457 -7.181 1.00 77.81 83 MET A C 1
ATOM 646 O O . MET A 1 83 ? 6.602 -0.955 -8.301 1.00 77.81 83 MET A O 1
ATOM 650 N N . ALA A 1 84 ? 7.491 -1.186 -6.240 1.00 74.94 84 ALA A N 1
ATOM 651 C CA . ALA A 1 84 ? 8.695 -0.384 -6.458 1.00 74.94 84 ALA A CA 1
ATOM 652 C C . ALA A 1 84 ? 9.787 -1.136 -7.247 1.00 74.94 84 ALA A C 1
ATOM 654 O O . ALA A 1 84 ? 10.803 -0.543 -7.604 1.00 74.94 84 ALA A O 1
ATOM 655 N N . GLY A 1 85 ? 9.587 -2.435 -7.511 1.00 75.12 85 GLY A N 1
ATOM 656 C CA . GLY A 1 85 ? 10.500 -3.272 -8.282 1.00 75.12 85 GLY A CA 1
ATOM 657 C C . GLY A 1 85 ? 11.778 -3.673 -7.536 1.00 75.12 85 GLY A C 1
ATOM 658 O O . GLY A 1 85 ? 12.826 -3.871 -8.145 1.00 75.12 85 GLY A O 1
ATOM 659 N N . ILE A 1 86 ? 11.713 -3.770 -6.209 1.00 74.19 86 ILE A N 1
ATOM 660 C CA . ILE A 1 86 ? 12.818 -4.273 -5.391 1.00 74.19 86 ILE A CA 1
ATOM 661 C C . ILE A 1 86 ? 12.696 -5.795 -5.303 1.00 74.19 86 ILE A C 1
ATOM 663 O O . ILE A 1 86 ? 11.735 -6.301 -4.726 1.00 74.19 86 ILE A O 1
ATOM 667 N N . ASP A 1 87 ? 13.680 -6.517 -5.841 1.00 67.69 87 ASP A N 1
ATOM 668 C CA . ASP A 1 87 ? 13.693 -7.986 -5.826 1.00 67.69 87 ASP A CA 1
ATOM 669 C C . ASP A 1 87 ? 14.221 -8.562 -4.497 1.00 67.69 87 ASP A C 1
ATOM 671 O O . ASP A 1 87 ? 13.703 -9.573 -4.011 1.00 67.69 87 ASP A O 1
ATOM 675 N N . ASP A 1 88 ? 15.183 -7.878 -3.864 1.00 69.56 88 ASP A N 1
ATOM 676 C CA . ASP A 1 88 ? 15.866 -8.335 -2.650 1.00 69.56 88 ASP A CA 1
ATOM 677 C C . ASP A 1 88 ? 15.846 -7.281 -1.544 1.00 69.56 88 ASP A C 1
ATOM 679 O O . ASP A 1 88 ? 16.484 -6.230 -1.630 1.00 69.56 88 ASP A O 1
ATOM 683 N N . CYS A 1 89 ? 15.138 -7.581 -0.455 1.00 71.06 89 CYS A N 1
ATOM 684 C CA . CYS A 1 89 ? 15.183 -6.763 0.750 1.00 71.06 89 CYS A CA 1
ATOM 685 C C . CYS A 1 89 ? 14.877 -7.586 2.006 1.00 71.06 89 CYS A C 1
ATOM 687 O O . CYS A 1 89 ? 13.904 -8.350 2.057 1.00 71.06 89 CYS A O 1
ATOM 689 N N . TYR A 1 90 ? 15.664 -7.363 3.056 1.00 72.69 90 TYR A N 1
ATOM 690 C CA . TYR A 1 90 ? 15.328 -7.793 4.407 1.00 72.69 90 TYR A CA 1
ATOM 691 C C . TYR A 1 90 ? 14.679 -6.619 5.119 1.00 72.69 90 TYR A C 1
ATOM 693 O O . TYR A 1 90 ? 15.304 -5.581 5.272 1.00 72.69 90 TYR A O 1
ATOM 701 N N . THR A 1 91 ? 13.437 -6.739 5.579 1.00 71.88 91 THR A N 1
ATOM 702 C CA . THR A 1 91 ? 12.816 -5.652 6.350 1.00 71.88 91 THR A CA 1
ATOM 703 C C . THR A 1 91 ? 12.761 -6.016 7.826 1.00 71.88 91 THR A C 1
ATOM 705 O O . THR A 1 91 ? 12.240 -7.074 8.179 1.00 71.88 91 THR A O 1
ATOM 708 N N . SER A 1 92 ? 13.230 -5.126 8.692 1.00 74.38 92 SER A N 1
ATOM 709 C CA . SER A 1 92 ? 12.933 -5.159 10.121 1.00 74.38 92 SER A CA 1
ATOM 710 C C . SER A 1 92 ? 11.982 -4.013 10.451 1.00 74.38 92 SER A C 1
ATOM 712 O O . SER A 1 92 ? 12.058 -2.939 9.868 1.00 74.38 92 SER A O 1
ATOM 714 N N . ALA A 1 93 ? 11.044 -4.220 11.364 1.00 70.81 93 ALA A N 1
ATOM 715 C CA . ALA A 1 93 ? 10.161 -3.151 11.808 1.00 70.81 93 ALA A CA 1
ATOM 716 C C . ALA A 1 93 ? 10.171 -3.100 13.330 1.00 70.81 93 ALA A C 1
ATOM 718 O O . ALA A 1 93 ? 10.017 -4.131 13.985 1.00 70.81 93 ALA A O 1
ATOM 719 N N . SER A 1 94 ? 10.356 -1.909 13.887 1.00 73.12 94 SER A N 1
ATOM 720 C CA . SER A 1 94 ? 10.292 -1.658 15.324 1.00 73.12 94 SER A CA 1
ATOM 721 C C . SER A 1 94 ? 9.154 -0.678 15.620 1.00 73.12 94 SER A C 1
ATOM 723 O O . SER A 1 94 ? 9.022 0.355 14.970 1.00 73.12 94 SER A O 1
ATOM 725 N N . GLY A 1 95 ? 8.293 -1.016 16.585 1.00 76.00 95 GLY A N 1
ATOM 726 C CA . GLY A 1 95 ? 7.100 -0.235 16.946 1.00 76.00 95 GLY A CA 1
ATOM 727 C C . GLY A 1 95 ? 5.771 -0.925 16.595 1.00 76.00 95 GLY A C 1
ATOM 728 O O . GLY A 1 95 ? 5.724 -2.131 16.354 1.00 76.00 95 GLY A O 1
ATOM 729 N N . CYS A 1 96 ? 4.663 -0.171 16.601 1.00 71.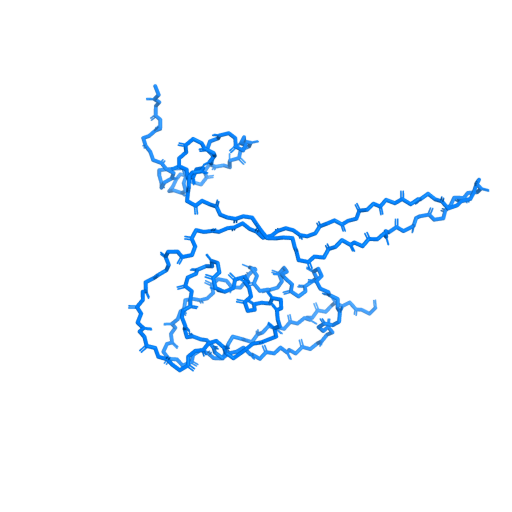62 96 CYS A N 1
ATOM 730 C CA . CYS A 1 96 ? 3.304 -0.716 16.446 1.00 71.62 96 CYS A CA 1
ATOM 731 C C . CYS A 1 96 ? 2.903 -0.935 14.971 1.00 71.62 96 CYS A C 1
ATOM 733 O O . CYS A 1 96 ? 2.160 -0.150 14.372 1.00 71.62 96 CYS A O 1
ATOM 735 N N . THR A 1 97 ? 3.344 -2.055 14.393 1.00 69.44 97 THR A N 1
ATOM 736 C CA . THR A 1 97 ? 3.035 -2.470 13.006 1.00 69.44 97 THR A CA 1
ATOM 737 C C . THR A 1 97 ? 1.573 -2.879 12.777 1.00 69.44 97 THR A C 1
ATOM 739 O O . THR A 1 97 ? 1.149 -3.054 11.635 1.00 69.44 97 THR A O 1
ATOM 742 N N . ALA A 1 98 ? 0.760 -2.973 13.839 1.00 72.94 98 ALA A N 1
ATOM 743 C CA . ALA A 1 98 ? -0.674 -3.264 13.751 1.00 72.94 98 ALA A CA 1
ATOM 744 C C . ALA A 1 98 ? -1.469 -2.149 13.038 1.00 72.94 98 ALA A C 1
ATOM 746 O O . ALA A 1 98 ? -2.533 -2.395 12.458 1.00 72.94 98 ALA A O 1
ATOM 747 N N . THR A 1 99 ? -0.949 -0.915 13.041 1.00 78.31 99 THR A N 1
ATOM 748 C CA . THR A 1 99 ? -1.561 0.223 12.344 1.00 78.31 99 THR A CA 1
ATOM 749 C C . THR A 1 99 ? -1.078 0.312 10.893 1.00 78.31 99 THR A C 1
ATOM 751 O O . THR A 1 99 ? -0.113 0.998 10.564 1.00 78.31 99 THR A O 1
ATOM 754 N N . LEU A 1 100 ? -1.797 -0.360 9.988 1.00 77.69 100 LEU A N 1
ATOM 755 C CA . LEU A 1 100 ? -1.410 -0.468 8.570 1.00 77.69 100 LEU A CA 1
ATOM 756 C C . LEU A 1 100 ? -1.154 0.870 7.865 1.00 77.69 100 LEU A C 1
ATOM 758 O O . LEU A 1 100 ? -0.277 0.945 7.012 1.00 77.69 100 LEU A O 1
ATOM 762 N N . GLY A 1 101 ? -1.890 1.925 8.225 1.00 79.12 101 GLY A N 1
ATOM 763 C CA . GLY A 1 101 ? -1.712 3.239 7.610 1.00 79.12 101 GLY A CA 1
ATOM 764 C C . GLY A 1 101 ? -0.358 3.877 7.913 1.00 79.12 101 GLY A C 1
ATOM 765 O O . GLY A 1 101 ? 0.257 4.448 7.019 1.00 79.12 101 GLY A O 1
ATOM 766 N N . ASN A 1 102 ? 0.120 3.753 9.152 1.00 79.94 102 ASN A N 1
ATOM 767 C CA . ASN A 1 102 ? 1.420 4.303 9.540 1.00 79.94 102 ASN A CA 1
ATOM 768 C C . ASN A 1 102 ? 2.547 3.427 9.012 1.00 79.94 102 ASN A C 1
ATOM 770 O O . ASN A 1 102 ? 3.563 3.939 8.567 1.00 79.94 102 ASN A O 1
ATOM 774 N N . PHE A 1 103 ? 2.331 2.111 9.000 1.00 79.81 103 PHE A N 1
ATOM 775 C CA . PHE A 1 103 ? 3.307 1.163 8.490 1.00 79.81 103 PHE A CA 1
ATOM 776 C C . PHE A 1 103 ? 3.580 1.339 6.992 1.00 79.81 103 PHE A C 1
ATOM 778 O O . PHE A 1 103 ? 4.738 1.412 6.585 1.00 79.81 103 PHE A O 1
ATOM 785 N N . ALA A 1 104 ? 2.526 1.494 6.184 1.00 77.81 104 ALA A N 1
ATOM 786 C CA . ALA A 1 104 ? 2.665 1.794 4.761 1.00 77.81 104 ALA A CA 1
ATOM 787 C C . ALA A 1 104 ? 3.368 3.142 4.532 1.00 77.81 104 ALA A C 1
ATOM 789 O O . ALA A 1 104 ? 4.267 3.232 3.702 1.00 77.81 104 ALA A O 1
ATOM 790 N N . LYS A 1 105 ? 3.007 4.173 5.309 1.00 80.50 105 LYS A N 1
ATOM 791 C CA . LYS A 1 105 ? 3.610 5.503 5.191 1.00 80.50 105 LYS A CA 1
ATOM 792 C C . LYS A 1 105 ? 5.097 5.506 5.559 1.00 80.50 105 LYS A C 1
ATOM 794 O O . LYS A 1 105 ? 5.900 6.016 4.796 1.00 80.50 105 LYS A O 1
ATOM 799 N N . ALA A 1 106 ? 5.468 4.878 6.672 1.00 77.31 106 ALA A N 1
ATOM 800 C CA . ALA A 1 106 ? 6.861 4.791 7.107 1.00 77.31 106 ALA A CA 1
ATOM 801 C C . ALA A 1 106 ? 7.743 4.012 6.118 1.00 77.31 106 ALA A C 1
ATOM 803 O O . ALA A 1 106 ? 8.930 4.285 6.012 1.00 77.31 106 ALA A O 1
ATOM 804 N N . THR A 1 107 ? 7.161 3.066 5.373 1.00 76.38 107 THR A N 1
ATOM 805 C CA . THR A 1 107 ? 7.872 2.357 4.298 1.00 76.38 107 THR A CA 1
ATOM 806 C C . THR A 1 107 ? 8.106 3.261 3.081 1.00 76.38 107 THR A C 1
ATOM 808 O O . THR A 1 107 ? 9.132 3.143 2.427 1.00 76.38 107 THR A O 1
ATOM 811 N N . PHE A 1 108 ? 7.172 4.168 2.775 1.00 75.56 108 PHE A N 1
ATOM 812 C CA . PHE A 1 108 ? 7.286 5.103 1.650 1.00 75.56 108 PHE A CA 1
ATOM 813 C C . PHE A 1 108 ? 8.193 6.307 1.955 1.00 75.56 108 PHE A C 1
ATOM 815 O O . PHE A 1 108 ? 8.917 6.773 1.081 1.00 75.56 108 PHE A O 1
ATOM 822 N N . ASP A 1 109 ? 8.159 6.805 3.193 1.00 74.88 109 ASP A N 1
ATOM 823 C CA . ASP A 1 109 ? 8.898 8.000 3.619 1.00 74.88 109 ASP A CA 1
ATOM 824 C C . ASP A 1 109 ? 10.417 7.765 3.763 1.00 74.88 109 ASP A C 1
ATOM 826 O O . ASP A 1 109 ? 11.161 8.736 3.895 1.00 74.88 109 ASP A O 1
ATOM 830 N N . ASP A 1 110 ? 10.892 6.514 3.735 1.00 66.56 110 ASP A N 1
ATOM 831 C CA . ASP A 1 110 ? 12.307 6.153 3.913 1.00 66.56 110 ASP A CA 1
ATOM 832 C C . ASP A 1 110 ? 12.920 5.647 2.580 1.00 66.56 110 ASP A C 1
ATOM 834 O O . ASP A 1 110 ? 13.160 4.448 2.422 1.00 66.56 110 ASP A O 1
ATOM 838 N N . PRO A 1 111 ? 13.171 6.526 1.582 1.00 57.00 111 PRO A N 1
ATOM 839 C CA . PRO A 1 111 ? 13.672 6.156 0.255 1.00 57.00 111 PRO A CA 1
ATOM 840 C C . PRO A 1 111 ? 15.194 5.941 0.263 1.00 57.00 111 PRO A C 1
ATOM 842 O O . PRO A 1 111 ? 15.920 6.520 -0.550 1.00 57.00 111 PRO A O 1
ATOM 845 N N . ARG A 1 112 ? 15.727 5.173 1.220 1.00 50.03 112 ARG A N 1
ATOM 846 C CA . ARG A 1 112 ? 17.174 4.930 1.274 1.00 50.03 112 ARG A CA 1
ATOM 847 C C . ARG A 1 112 ? 17.578 3.902 0.214 1.00 50.03 112 ARG A C 1
ATOM 849 O O . ARG A 1 112 ? 17.007 2.812 0.186 1.00 50.03 112 ARG A O 1
ATOM 856 N N . PRO A 1 113 ? 18.544 4.235 -0.661 1.00 45.31 113 PRO A N 1
ATOM 857 C CA . PRO A 1 113 ? 18.967 3.334 -1.710 1.00 45.31 113 PRO A CA 1
ATOM 858 C C . PRO A 1 113 ? 19.745 2.162 -1.115 1.00 45.31 113 PRO A C 1
ATOM 860 O O . PRO A 1 113 ? 20.420 2.280 -0.094 1.00 45.31 113 PRO A O 1
ATOM 863 N N . LEU A 1 114 ? 19.609 1.042 -1.815 1.00 43.94 114 LEU A N 1
ATOM 864 C CA . LEU A 1 114 ? 20.262 -0.248 -1.653 1.00 43.94 114 LEU A CA 1
ATOM 865 C C . LEU A 1 114 ? 21.793 -0.127 -1.512 1.00 43.94 114 LEU A C 1
ATOM 867 O O . LEU A 1 114 ? 22.541 -0.424 -2.442 1.00 43.94 114 LEU A O 1
ATOM 871 N N . GLU A 1 115 ? 22.294 0.266 -0.344 1.00 40.78 115 GLU A N 1
ATOM 872 C CA . GLU A 1 115 ? 23.701 0.080 0.010 1.00 40.78 115 GLU A CA 1
ATOM 873 C C . GLU A 1 115 ? 23.880 -1.294 0.665 1.00 40.78 115 GLU A C 1
ATOM 875 O O . GLU A 1 115 ? 23.902 -1.477 1.877 1.00 40.78 115 GLU A O 1
ATOM 88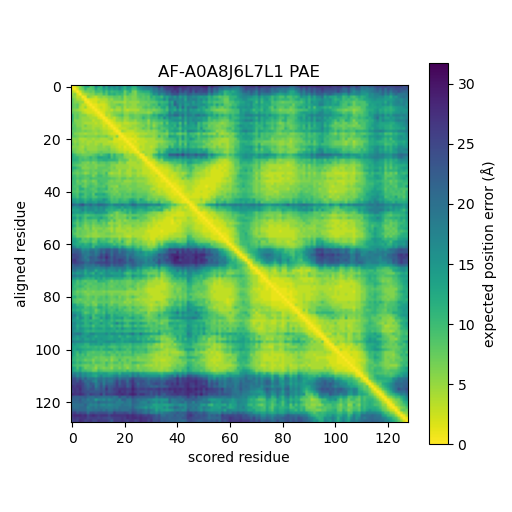0 N N . ARG A 1 116 ? 23.977 -2.270 -0.242 1.00 39.53 116 ARG A N 1
ATOM 881 C CA . ARG A 1 116 ? 24.678 -3.562 -0.186 1.00 39.53 116 ARG A CA 1
ATOM 882 C C . ARG A 1 116 ? 24.347 -4.613 0.869 1.00 39.53 116 ARG A C 1
ATOM 884 O O . ARG A 1 116 ? 24.633 -5.753 0.563 1.00 39.53 116 ARG A O 1
ATOM 891 N N . ASP A 1 117 ? 23.667 -4.328 1.969 1.00 43.19 117 ASP A N 1
ATOM 892 C CA . ASP A 1 117 ? 23.150 -5.364 2.884 1.00 43.19 117 ASP A CA 1
ATOM 893 C C . ASP A 1 117 ? 21.940 -4.797 3.650 1.00 43.19 117 ASP A C 1
ATOM 895 O O . ASP A 1 117 ? 21.970 -4.558 4.858 1.00 43.19 117 ASP A O 1
ATOM 899 N N . CYS A 1 118 ? 20.871 -4.443 2.929 1.00 46.25 118 CYS A N 1
ATOM 900 C CA . CYS A 1 118 ? 19.810 -3.615 3.500 1.00 46.25 118 CYS A CA 1
ATOM 901 C C . CYS A 1 118 ? 18.850 -4.406 4.396 1.00 46.25 118 CYS A C 1
ATOM 903 O O . CYS A 1 118 ? 17.891 -5.023 3.928 1.00 46.25 118 CYS A O 1
ATOM 905 N N . VAL A 1 119 ? 19.048 -4.273 5.709 1.00 50.44 119 VAL A N 1
ATOM 906 C CA . VAL A 1 119 ? 17.959 -4.329 6.686 1.00 50.44 119 VAL A CA 1
ATOM 907 C C . VAL A 1 119 ? 17.168 -3.020 6.576 1.00 50.44 119 VAL A C 1
ATOM 909 O O . VAL A 1 119 ? 17.553 -1.996 7.136 1.00 50.44 119 VAL A O 1
ATOM 912 N N . HIS A 1 120 ? 16.053 -3.031 5.851 1.00 57.69 120 HIS A N 1
ATOM 913 C CA . HIS A 1 120 ? 15.089 -1.934 5.823 1.00 57.69 120 HIS A CA 1
ATOM 914 C C . HIS A 1 120 ? 14.452 -1.830 7.210 1.00 57.69 120 HIS A C 1
ATOM 916 O O . HIS A 1 120 ? 13.564 -2.614 7.536 1.00 57.69 120 HIS A O 1
ATOM 922 N N . GLN A 1 121 ? 14.953 -0.934 8.061 1.00 53.22 121 GLN A N 1
ATOM 923 C CA . GLN A 1 121 ? 14.464 -0.776 9.429 1.00 53.22 121 GLN A CA 1
ATOM 924 C C . GLN A 1 121 ? 13.355 0.277 9.483 1.00 53.22 121 GLN A C 1
ATOM 926 O O . GLN A 1 121 ? 13.622 1.470 9.573 1.00 53.22 121 GLN A O 1
ATOM 931 N N . VAL A 1 122 ? 12.101 -0.171 9.446 1.00 61.06 122 VAL A N 1
ATOM 932 C CA . VAL A 1 122 ? 10.924 0.693 9.583 1.00 61.06 122 VAL A CA 1
ATOM 933 C C . VAL A 1 122 ? 10.706 0.979 11.069 1.00 61.06 122 VAL A C 1
ATOM 935 O O . VAL A 1 122 ? 10.178 0.135 11.798 1.00 61.06 122 VAL A O 1
ATOM 938 N N . SER A 1 123 ? 11.129 2.153 11.540 1.00 57.12 123 SER A N 1
ATOM 939 C CA . SER A 1 123 ? 10.865 2.601 12.910 1.00 57.12 123 SER A CA 1
ATOM 940 C C . SER A 1 123 ? 9.549 3.382 12.967 1.00 57.12 123 SER A C 1
ATOM 942 O O . SER A 1 123 ? 9.399 4.468 12.417 1.00 57.12 123 SER A O 1
ATOM 944 N N . LEU A 1 124 ? 8.549 2.810 13.635 1.00 61.28 124 LEU A N 1
ATOM 945 C CA . LEU A 1 124 ? 7.272 3.466 13.905 1.00 61.28 124 LEU A CA 1
ATOM 946 C C . LEU A 1 124 ? 7.371 4.177 15.255 1.00 61.28 124 LEU A C 1
ATOM 948 O O . LEU A 1 124 ? 6.856 3.690 16.265 1.00 61.28 124 LEU A O 1
ATOM 952 N N . SER A 1 125 ? 8.084 5.303 15.293 1.00 50.06 125 SER A N 1
ATOM 953 C CA . SER A 1 125 ? 8.091 6.183 16.460 1.00 50.06 125 SER A CA 1
ATOM 954 C C . SER A 1 125 ? 6.862 7.095 16.425 1.00 50.06 125 SER A C 1
ATOM 956 O O . SER A 1 125 ? 6.628 7.843 15.480 1.00 50.06 125 SER A O 1
ATOM 958 N N . GLY A 1 126 ? 6.053 7.013 17.480 1.00 47.91 126 GLY A N 1
ATOM 959 C CA . GLY A 1 126 ? 4.874 7.854 17.652 1.00 47.91 126 GLY A CA 1
ATOM 960 C C . GLY A 1 126 ? 3.600 7.204 17.131 1.00 47.91 126 GLY A C 1
ATOM 961 O O . GLY A 1 126 ? 3.269 7.318 15.959 1.00 47.91 126 GLY A O 1
ATOM 962 N N . ILE A 1 127 ? 2.896 6.529 18.039 1.00 43.94 127 ILE A N 1
ATOM 963 C CA . ILE A 1 127 ? 1.454 6.642 18.311 1.00 43.94 127 ILE A CA 1
ATOM 964 C C . ILE A 1 127 ? 1.224 5.810 19.581 1.00 43.94 127 ILE A C 1
ATOM 966 O O . ILE A 1 127 ? 1.326 4.582 19.552 1.00 43.94 127 ILE A O 1
ATOM 970 N N . HIS A 1 128 ? 1.011 6.512 20.696 1.00 39.91 128 HIS A N 1
ATOM 971 C CA . HIS A 1 128 ? 0.297 5.981 21.857 1.00 39.91 128 HIS A CA 1
ATOM 972 C C . HIS A 1 128 ? -1.206 6.049 21.579 1.00 39.91 128 HIS A C 1
ATOM 974 O O . HIS A 1 128 ? -1.625 7.026 20.913 1.00 39.91 128 HIS A O 1
#

Solvent-accessible surface area (backbone atoms only — not comparable to full-atom values): 8166 Å² total; per-residue (Å²): 133,94,74,91,53,72,66,61,40,61,76,66,70,55,83,83,88,58,70,64,60,52,47,74,77,43,53,92,57,54,44,80,45,77,76,50,78,45,81,46,75,46,82,49,99,93,45,76,50,74,45,78,48,74,45,73,48,74,33,55,50,78,32,84,84,60,93,66,94,40,70,47,56,60,79,65,58,43,50,55,38,42,28,65,18,54,52,61,41,41,52,42,74,49,65,71,67,86,45,57,72,58,47,51,46,50,58,64,74,58,83,72,75,86,70,89,72,50,65,47,69,39,68,52,79,87,81,133

pLDDT: mean 73.74, std 13.65, range [39.53, 92.62]

Secondary structure (DSSP, 8-state):
-----HHHHHHTTPPP--THHHHHHHTTT-EEEEEEEEEEEEEETTEEEEEEEEEEEEE---------S--BS-HHHHHHHHHTT----EEEEEE-TT-HHHHHHHHHS------SS-EEEEEE----

Mean predicted aligned error: 10.45 Å

Nearest PDB structures (foldseek):
  9f1c-assembly1_Ab  TM=9.487E-01  e=6.039E-13  Oryctolagus cuniculus
  8g5z-assembly1_SC  TM=9.045E-01  e=8.787E-12  Homo sapiens
  8q87-assembly1_Ab  TM=9.023E-01  e=8.787E-12  Gallus gallus
  7nwi-assembly1_CC  TM=7.951E-01  e=8.722E-11  Oryctolagus cuniculus
  8p5d-assembly1_SC0  TM=8.752E-01  e=2.842E-06  Spraguea lophii 42_110